Protein AF-A0A6M4GWA8-F1 (afdb_monomer_lite)

Radius of gyration: 26.3 Å; chains: 1; bounding box: 61×34×53 Å

Foldseek 3Di:
DVVVVVVVVVVVVVVVVVPDDPPPPPPDPDPDDDDDDPQVDPVNVPPPVVVVVVVVVVVCVVDCPPPCNVVVHDD

Structure (mmCIF, N/CA/C/O backbone):
data_AF-A0A6M4GWA8-F1
#
_entry.id   AF-A0A6M4GWA8-F1
#
loop_
_atom_site.group_PDB
_atom_site.id
_atom_site.type_symbol
_atom_site.label_atom_id
_atom_site.label_alt_id
_atom_site.label_comp_id
_atom_site.label_asym_id
_atom_site.label_entity_id
_atom_site.label_seq_id
_atom_site.pdbx_PDB_ins_code
_atom_site.Cartn_x
_atom_site.Cartn_y
_atom_site.Cartn_z
_atom_site.occupancy
_atom_site.B_iso_or_equiv
_atom_site.auth_seq_id
_atom_site.auth_comp_id
_atom_site.auth_asym_id
_atom_site.auth_atom_id
_atom_site.pdbx_PDB_model_num
ATOM 1 N N . MET A 1 1 ? 35.153 -25.546 37.574 1.00 60.78 1 MET A N 1
ATOM 2 C CA . MET A 1 1 ? 33.985 -24.630 37.522 1.00 60.78 1 MET A CA 1
ATOM 3 C C . MET A 1 1 ? 34.141 -23.494 36.507 1.00 60.78 1 MET A C 1
ATOM 5 O O . MET A 1 1 ? 33.327 -23.435 35.600 1.00 60.78 1 MET A O 1
ATOM 9 N N . ARG A 1 2 ? 35.191 -22.653 36.558 1.00 65.00 2 ARG A N 1
ATOM 10 C CA . ARG A 1 2 ? 35.367 -21.518 35.614 1.00 65.00 2 ARG A CA 1
ATOM 11 C C . ARG A 1 2 ? 35.344 -21.904 34.122 1.00 65.00 2 ARG A C 1
ATOM 13 O O . ARG A 1 2 ? 34.682 -21.239 33.342 1.00 65.00 2 ARG A O 1
ATOM 20 N N . LYS A 1 3 ? 35.976 -23.025 33.747 1.00 64.19 3 LYS A N 1
ATOM 21 C CA . LYS A 1 3 ? 36.004 -23.529 32.356 1.00 64.19 3 LYS A CA 1
ATOM 22 C C . LYS A 1 3 ? 34.613 -23.878 31.799 1.00 64.19 3 LYS A C 1
ATOM 24 O O . LYS A 1 3 ? 34.350 -23.636 30.629 1.00 64.19 3 LYS A O 1
ATOM 29 N N . HIS A 1 4 ? 33.716 -24.404 32.639 1.00 73.12 4 HIS A N 1
ATOM 30 C CA . HIS A 1 4 ? 32.347 -24.746 32.231 1.00 73.12 4 HIS A CA 1
ATOM 31 C C . HIS A 1 4 ? 31.451 -23.507 32.134 1.00 73.12 4 HIS A C 1
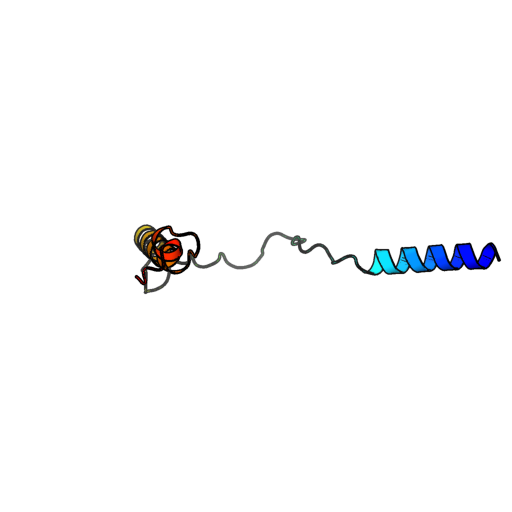ATOM 33 O O . HIS A 1 4 ? 30.620 -23.433 31.237 1.00 73.12 4 HIS A O 1
ATOM 39 N N . ALA A 1 5 ? 31.668 -22.512 33.001 1.00 79.50 5 ALA A N 1
ATOM 40 C CA . ALA A 1 5 ? 30.971 -21.228 32.922 1.00 79.50 5 ALA A CA 1
ATOM 41 C C . ALA A 1 5 ? 31.313 -20.474 31.624 1.00 79.50 5 ALA A C 1
ATOM 43 O O . ALA A 1 5 ? 30.423 -19.944 30.966 1.00 79.50 5 ALA A O 1
ATOM 44 N N . SER A 1 6 ? 32.584 -20.491 31.210 1.00 81.31 6 SER A N 1
ATOM 45 C CA . SER A 1 6 ? 33.009 -19.913 29.930 1.00 81.31 6 SER A CA 1
ATOM 46 C C . SER A 1 6 ? 32.371 -20.616 28.731 1.00 81.31 6 SER A C 1
ATOM 48 O O . SER A 1 6 ? 31.921 -19.952 27.804 1.00 81.31 6 SER A O 1
ATOM 50 N N . LEU A 1 7 ? 32.280 -21.950 28.760 1.00 88.25 7 LEU A N 1
ATOM 51 C CA . LEU A 1 7 ? 31.668 -22.721 27.676 1.00 88.25 7 LEU A CA 1
ATOM 52 C C . LEU A 1 7 ? 30.160 -22.446 27.553 1.00 88.25 7 LEU A C 1
ATOM 54 O O . LEU A 1 7 ? 29.651 -22.271 26.450 1.00 88.25 7 LEU A O 1
ATOM 58 N N . ALA A 1 8 ? 29.462 -22.350 28.688 1.00 87.88 8 ALA A N 1
ATOM 59 C CA . ALA A 1 8 ? 28.039 -22.027 28.729 1.00 87.88 8 ALA A CA 1
ATOM 60 C C . ALA A 1 8 ? 27.748 -20.610 28.208 1.00 87.88 8 ALA A C 1
ATOM 62 O O . ALA A 1 8 ? 26.786 -20.417 27.469 1.00 87.88 8 ALA A O 1
ATOM 63 N N . ALA A 1 9 ? 28.599 -19.631 28.534 1.00 8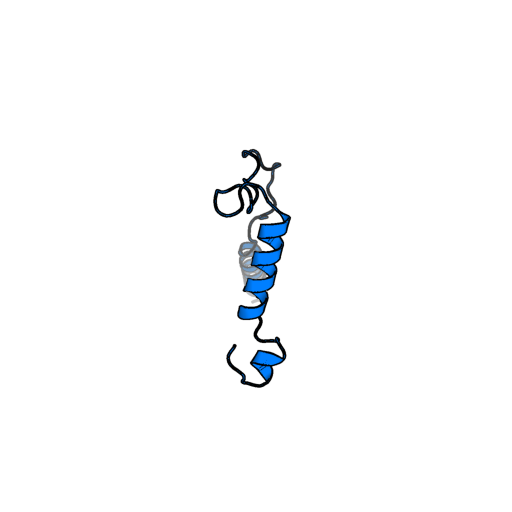9.06 9 ALA A N 1
ATOM 64 C CA . ALA A 1 9 ? 28.458 -18.265 28.033 1.00 89.06 9 ALA A CA 1
ATOM 65 C C . ALA A 1 9 ? 28.634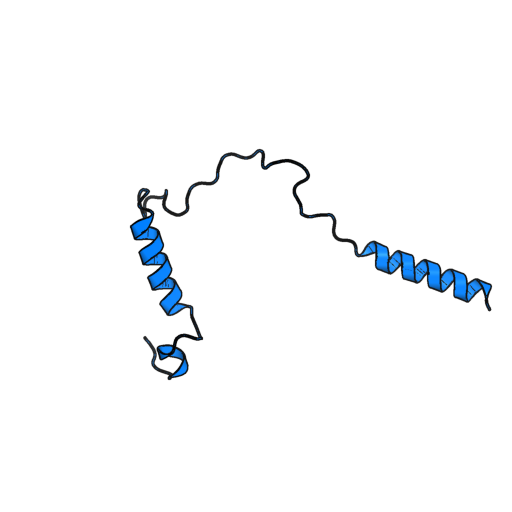 -18.184 26.506 1.00 89.06 9 ALA A C 1
ATOM 67 O O . ALA A 1 9 ? 27.857 -17.510 25.831 1.00 89.06 9 ALA A O 1
ATOM 68 N N . VAL A 1 10 ? 29.610 -18.912 25.952 1.00 90.44 10 VAL A N 1
ATOM 69 C CA . VAL A 1 10 ? 29.826 -18.986 24.496 1.00 90.44 10 VAL A CA 1
ATOM 70 C C . VAL A 1 10 ? 28.648 -19.670 23.799 1.00 90.44 10 VAL A C 1
ATOM 72 O O . VAL A 1 10 ? 28.168 -19.172 22.783 1.00 90.44 10 VAL A O 1
ATOM 75 N N . ALA A 1 11 ? 28.139 -20.770 24.360 1.00 89.56 11 ALA A N 1
ATOM 76 C CA . ALA A 1 11 ? 26.977 -21.466 23.813 1.00 89.56 11 ALA A CA 1
ATOM 77 C C . ALA A 1 11 ? 25.715 -20.586 23.825 1.00 89.56 11 ALA A C 1
ATOM 79 O O . ALA A 1 11 ? 24.993 -20.539 22.832 1.00 89.56 11 ALA A O 1
ATOM 80 N N . ALA A 1 12 ? 25.477 -19.838 24.906 1.00 87.88 12 ALA A N 1
ATOM 81 C CA . ALA A 1 12 ? 24.363 -18.897 24.982 1.00 87.88 12 ALA A CA 1
ATOM 82 C C . ALA A 1 12 ? 24.485 -17.791 23.922 1.00 87.88 12 ALA A C 1
ATOM 84 O O . ALA A 1 12 ? 23.532 -17.539 23.192 1.00 87.88 12 ALA A O 1
ATOM 85 N N . ALA A 1 13 ? 25.665 -17.185 23.766 1.00 86.25 13 ALA A N 1
ATOM 86 C CA . ALA A 1 13 ? 25.890 -16.162 22.744 1.00 86.25 13 ALA A CA 1
ATOM 87 C C . ALA A 1 13 ? 25.654 -16.689 21.314 1.00 86.25 13 ALA A C 1
ATOM 89 O O . ALA A 1 13 ? 25.065 -15.987 20.493 1.00 86.25 13 ALA A O 1
ATOM 90 N N . ALA A 1 14 ? 26.049 -17.934 21.028 1.00 86.44 14 ALA A N 1
ATOM 91 C CA . ALA A 1 14 ? 25.813 -18.566 19.730 1.00 86.44 14 ALA A CA 1
ATOM 92 C C . ALA A 1 14 ? 24.317 -18.801 19.448 1.00 86.44 14 ALA A C 1
ATOM 94 O O . ALA A 1 14 ? 23.867 -18.584 18.326 1.00 86.44 14 ALA A O 1
ATOM 95 N N . LEU A 1 15 ? 23.536 -19.187 20.463 1.00 87.12 15 LEU A N 1
ATOM 96 C CA . LEU A 1 15 ? 22.087 -19.366 20.331 1.00 87.12 15 LEU A CA 1
ATOM 97 C C . LEU A 1 15 ? 21.356 -18.037 20.095 1.00 87.12 15 LEU A C 1
ATOM 99 O O . LEU A 1 15 ? 20.434 -17.995 19.287 1.00 87.12 15 LEU A O 1
ATOM 103 N N . LEU A 1 16 ? 21.786 -16.943 20.737 1.00 82.50 16 LEU A N 1
ATOM 104 C CA . LEU A 1 16 ? 21.229 -15.612 20.462 1.00 82.50 16 LEU A CA 1
ATOM 105 C C . LEU A 1 16 ? 21.571 -15.115 19.048 1.00 82.50 16 LEU A C 1
ATOM 107 O O . LEU A 1 16 ? 20.728 -14.498 18.400 1.00 82.50 16 LEU A O 1
ATOM 111 N N . ALA A 1 17 ? 22.777 -15.397 18.549 1.00 79.94 17 ALA A N 1
ATOM 112 C CA . ALA A 1 17 ? 23.183 -15.018 17.194 1.00 79.94 17 ALA A CA 1
ATOM 113 C C . ALA A 1 17 ? 22.456 -15.826 16.097 1.00 79.94 17 ALA A C 1
ATOM 115 O O . ALA A 1 17 ? 22.284 -15.337 14.978 1.00 79.94 17 ALA A O 1
ATOM 116 N N . ALA A 1 18 ? 21.994 -17.039 16.421 1.00 75.19 18 ALA A N 1
ATOM 117 C CA . ALA A 1 18 ? 21.252 -17.905 15.506 1.00 75.19 18 ALA A CA 1
ATOM 118 C C . ALA A 1 18 ? 19.814 -17.426 15.211 1.00 75.19 18 ALA A C 1
ATOM 120 O O . ALA A 1 18 ? 19.208 -17.907 14.260 1.00 75.19 18 ALA A O 1
ATOM 121 N N . CYS A 1 19 ? 19.281 -16.460 15.969 1.00 77.62 19 CYS A N 1
ATOM 122 C CA . CYS A 1 19 ? 17.973 -15.840 15.713 1.00 77.62 19 CYS A CA 1
ATOM 123 C C . CYS A 1 19 ? 18.043 -14.611 14.787 1.00 77.62 19 CYS A C 1
ATOM 125 O O . CYS A 1 19 ? 17.136 -13.778 14.804 1.00 77.62 19 CYS A O 1
ATOM 127 N N . SER A 1 20 ? 19.108 -14.453 13.998 1.00 76.31 20 SER A N 1
ATOM 128 C CA . SER A 1 20 ? 19.169 -13.378 13.007 1.00 76.31 20 SER A CA 1
ATOM 129 C C . SER A 1 20 ? 18.362 -13.763 11.765 1.00 76.31 20 SER A C 1
ATOM 131 O O . SER A 1 20 ? 18.772 -14.600 10.965 1.00 76.31 20 SER A O 1
ATOM 133 N N . GLU A 1 21 ? 17.185 -13.153 11.617 1.00 80.06 21 GLU A N 1
ATOM 134 C CA . GLU A 1 21 ? 16.431 -13.172 10.360 1.00 80.06 21 GLU A CA 1
ATOM 135 C C . GLU A 1 21 ? 17.335 -12.615 9.241 1.00 80.06 21 GLU A C 1
ATOM 137 O O . GLU A 1 21 ? 17.930 -11.542 9.417 1.00 80.06 21 GLU A O 1
ATOM 142 N N . PRO A 1 22 ? 17.472 -13.305 8.093 1.00 78.69 22 PRO A N 1
ATOM 143 C CA . PRO A 1 22 ? 18.131 -12.736 6.928 1.00 78.69 22 PRO A CA 1
ATOM 144 C C . PRO A 1 22 ? 17.485 -11.404 6.554 1.00 78.69 22 PRO A C 1
ATOM 146 O O . PRO A 1 22 ? 16.260 -11.265 6.618 1.00 78.69 22 PRO A O 1
ATOM 149 N N . SER A 1 23 ? 18.304 -10.440 6.123 1.00 79.94 23 SER A N 1
ATOM 150 C CA . SER A 1 23 ? 17.785 -9.161 5.640 1.00 79.94 23 SER A CA 1
ATOM 151 C C . SER A 1 23 ? 16.703 -9.405 4.588 1.00 79.94 23 SER A C 1
ATOM 153 O O . SER A 1 23 ? 16.955 -10.046 3.567 1.00 79.94 23 SER A O 1
ATOM 155 N N . GLN A 1 24 ? 15.497 -8.909 4.864 1.00 79.44 24 GLN A N 1
ATOM 156 C CA . GLN A 1 24 ? 14.394 -8.899 3.905 1.00 79.44 24 GLN A CA 1
ATOM 157 C C . GLN A 1 24 ? 14.561 -7.768 2.884 1.00 79.44 24 GLN A C 1
ATOM 159 O O . GLN A 1 24 ? 13.750 -7.651 1.963 1.00 79.44 24 GLN A O 1
ATOM 164 N N . ASP A 1 25 ? 15.608 -6.943 3.025 1.00 81.25 25 ASP A N 1
ATOM 165 C CA . ASP A 1 25 ? 15.936 -5.975 1.997 1.00 81.25 25 ASP A CA 1
ATOM 166 C C . ASP A 1 25 ? 16.354 -6.722 0.731 1.00 81.25 25 ASP A C 1
ATOM 168 O O . ASP A 1 25 ? 17.250 -7.578 0.756 1.00 81.25 25 ASP A O 1
ATOM 172 N N . PRO A 1 26 ? 15.723 -6.408 -0.405 1.00 76.19 26 PRO A N 1
ATOM 173 C CA . PRO A 1 26 ? 16.027 -7.092 -1.637 1.00 76.19 26 PRO A CA 1
ATOM 174 C C . PRO A 1 26 ? 17.467 -6.754 -2.034 1.00 76.19 26 PRO A C 1
ATOM 176 O O . PRO A 1 26 ? 17.813 -5.605 -2.296 1.00 76.19 26 PRO A O 1
ATOM 179 N N . ALA A 1 27 ? 18.319 -7.779 -2.132 1.00 75.00 27 ALA A N 1
ATOM 180 C CA . ALA A 1 27 ? 19.723 -7.633 -2.533 1.00 75.00 27 ALA A CA 1
ATOM 181 C C . ALA A 1 27 ? 19.902 -7.048 -3.952 1.00 75.00 27 ALA A C 1
ATOM 183 O O . ALA A 1 27 ? 21.020 -6.760 -4.380 1.00 75.00 27 ALA A O 1
ATOM 184 N N . ARG A 1 28 ? 18.808 -6.926 -4.713 1.00 77.88 28 ARG A N 1
ATOM 185 C CA . ARG A 1 28 ? 18.739 -6.380 -6.069 1.00 77.88 28 ARG A CA 1
ATOM 186 C C . ARG A 1 28 ? 17.452 -5.584 -6.218 1.00 77.88 28 ARG A C 1
ATOM 188 O O . ARG A 1 28 ? 16.441 -5.932 -5.617 1.00 77.88 28 ARG A O 1
ATOM 19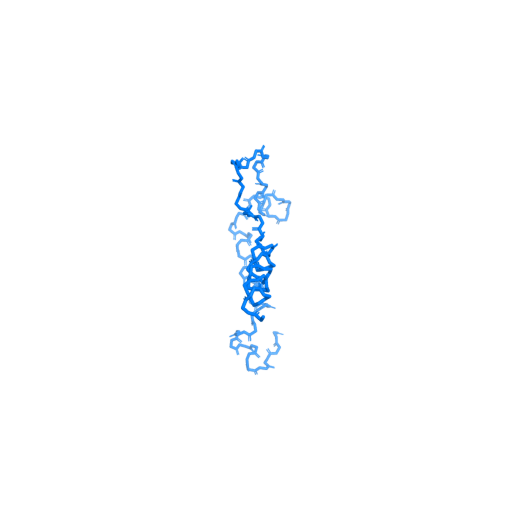5 N N . SER A 1 29 ? 17.462 -4.566 -7.072 1.00 81.00 29 SER A N 1
ATOM 196 C CA . SER A 1 29 ? 16.230 -3.890 -7.476 1.00 81.00 29 SER A CA 1
ATOM 197 C C . SER A 1 29 ? 15.215 -4.900 -8.018 1.00 81.00 29 SER A C 1
ATOM 199 O O . SER A 1 29 ? 15.591 -5.871 -8.681 1.00 81.00 29 SER A O 1
ATOM 201 N N . TYR A 1 30 ? 13.936 -4.667 -7.723 1.00 81.12 30 TYR A N 1
ATOM 202 C CA . TYR A 1 30 ? 12.829 -5.469 -8.233 1.00 81.12 30 TYR A CA 1
ATOM 203 C C . TYR A 1 30 ? 12.956 -5.648 -9.755 1.00 81.12 30 TYR A C 1
ATOM 205 O O . TYR A 1 30 ? 12.954 -4.675 -10.504 1.00 81.12 30 TYR A O 1
ATOM 213 N N . ALA A 1 31 ? 13.111 -6.899 -10.193 1.00 82.19 31 ALA A N 1
ATOM 214 C CA . ALA A 1 31 ? 13.314 -7.262 -11.599 1.00 82.19 31 ALA A CA 1
ATOM 215 C C . ALA A 1 31 ? 12.013 -7.707 -12.297 1.00 82.19 31 ALA A C 1
ATOM 217 O O . ALA A 1 31 ? 12.045 -8.177 -13.434 1.00 82.19 31 ALA A O 1
ATOM 218 N N . GLY A 1 32 ? 10.876 -7.617 -11.601 1.00 85.00 32 GLY A N 1
ATOM 219 C CA . GLY A 1 32 ? 9.566 -7.936 -12.155 1.00 85.00 32 GLY A CA 1
ATOM 220 C C . GLY A 1 32 ? 9.022 -6.822 -13.050 1.00 85.00 32 GLY A C 1
ATOM 221 O O . GLY A 1 32 ? 9.587 -5.734 -13.158 1.00 85.00 32 GLY A O 1
ATOM 222 N N . LYS A 1 33 ? 7.895 -7.103 -13.708 1.00 87.69 33 LYS A N 1
ATOM 223 C CA . LYS A 1 33 ? 7.126 -6.066 -14.410 1.00 87.69 33 LYS A CA 1
ATOM 224 C C . LYS A 1 33 ? 6.529 -5.106 -13.386 1.00 87.69 33 LYS A C 1
ATOM 226 O O . LYS A 1 33 ? 6.218 -5.529 -12.277 1.00 87.69 33 LYS A O 1
ATOM 231 N N . GLU A 1 34 ? 6.339 -3.848 -13.775 1.00 87.75 34 GLU A N 1
ATOM 232 C CA . GLU A 1 34 ? 5.642 -2.886 -12.923 1.00 87.75 34 GLU A CA 1
ATOM 233 C C . GLU A 1 34 ? 4.252 -3.407 -12.537 1.00 87.75 34 GLU A C 1
ATOM 235 O O . GLU A 1 34 ? 3.521 -3.941 -13.378 1.00 87.75 34 GLU A O 1
ATOM 240 N N . ASP A 1 35 ? 3.906 -3.254 -11.260 1.00 89.56 35 ASP A N 1
ATOM 241 C CA . ASP A 1 35 ? 2.618 -3.695 -10.748 1.00 89.56 35 ASP A CA 1
ATOM 242 C C . ASP A 1 35 ? 1.480 -2.906 -11.395 1.00 89.56 35 ASP A C 1
ATOM 244 O O . ASP A 1 35 ? 1.545 -1.684 -11.591 1.00 89.56 35 ASP A O 1
ATOM 248 N N . ALA A 1 36 ? 0.385 -3.608 -11.682 1.00 92.38 36 ALA A N 1
ATOM 249 C CA . ALA A 1 36 ? -0.833 -2.958 -12.127 1.00 92.38 36 ALA A CA 1
ATOM 250 C C . ALA A 1 36 ? -1.318 -1.983 -11.043 1.00 92.38 36 ALA A C 1
ATOM 252 O O . ALA A 1 36 ? -1.416 -2.327 -9.863 1.00 92.38 36 ALA A O 1
ATOM 253 N N . LYS A 1 37 ? -1.661 -0.754 -11.442 1.00 94.81 37 LYS A N 1
ATOM 254 C CA . LYS A 1 37 ? -2.263 0.208 -10.512 1.00 94.81 37 LYS A CA 1
ATOM 255 C C . LYS A 1 37 ? -3.586 -0.368 -9.995 1.00 94.81 37 LYS A C 1
ATOM 257 O O . LYS A 1 37 ? -4.352 -0.943 -10.763 1.00 94.81 37 LYS A O 1
ATOM 262 N N . ALA A 1 38 ? -3.901 -0.152 -8.718 1.00 95.31 38 ALA A N 1
ATOM 263 C CA . ALA A 1 38 ? -5.121 -0.687 -8.097 1.00 95.31 38 ALA A CA 1
ATOM 264 C C . ALA A 1 38 ? -6.429 -0.240 -8.792 1.00 95.31 38 ALA A C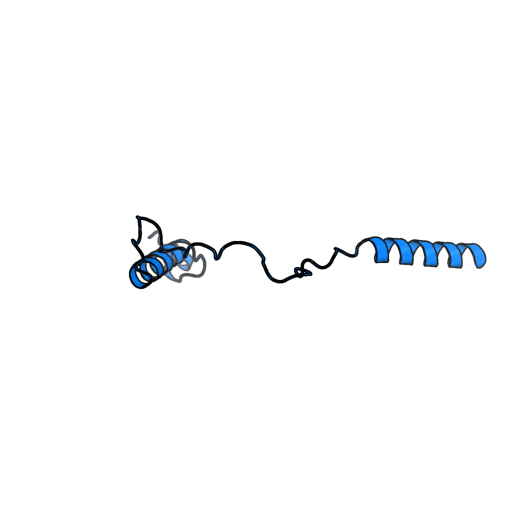 1
ATOM 266 O O . ALA A 1 38 ? -7.452 -0.915 -8.694 1.00 95.31 38 ALA A O 1
ATOM 267 N N . TYR A 1 39 ? -6.388 0.879 -9.519 1.00 96.56 39 TYR A N 1
ATOM 268 C CA . TYR A 1 39 ? -7.497 1.429 -10.301 1.00 96.56 39 TYR A CA 1
ATOM 269 C C . TYR A 1 39 ? -7.488 1.015 -11.785 1.00 96.56 39 TYR A C 1
ATOM 271 O O . TYR A 1 39 ? -8.347 1.459 -12.541 1.00 96.56 39 TYR A O 1
ATOM 279 N N . ALA A 1 40 ? -6.537 0.188 -12.232 1.00 96.69 40 ALA A N 1
ATOM 280 C CA . ALA A 1 40 ? -6.378 -0.169 -13.645 1.00 96.69 40 ALA A CA 1
ATOM 281 C C . ALA A 1 40 ? -7.422 -1.178 -14.162 1.00 96.69 40 ALA A C 1
ATOM 283 O O . ALA A 1 40 ? -7.631 -1.258 -15.368 1.00 96.69 40 ALA A O 1
ATOM 284 N N . GLY A 1 41 ? -8.074 -1.941 -13.276 1.00 93.19 41 GLY A N 1
ATOM 285 C CA . GLY A 1 41 ? -9.090 -2.932 -13.654 1.00 93.19 41 GLY A CA 1
ATOM 286 C C . GLY A 1 41 ? -10.462 -2.331 -13.983 1.00 93.19 41 GLY A C 1
ATOM 287 O O . GLY A 1 41 ? -10.720 -1.151 -13.743 1.00 93.19 41 GLY A O 1
ATOM 288 N N . ASP A 1 42 ? -11.384 -3.166 -14.467 1.00 95.75 42 ASP A N 1
ATOM 289 C CA . ASP A 1 42 ? -12.687 -2.742 -15.015 1.00 95.75 42 ASP A CA 1
ATOM 290 C C . ASP A 1 42 ? -13.591 -1.980 -14.037 1.00 95.75 42 ASP A C 1
ATOM 292 O O . ASP A 1 42 ? -14.402 -1.154 -14.454 1.00 95.75 42 ASP A O 1
ATOM 296 N N . ALA A 1 43 ? -13.440 -2.209 -12.730 1.00 94.00 43 ALA A N 1
ATOM 297 C CA . ALA A 1 43 ? -14.226 -1.519 -11.705 1.00 94.00 43 ALA A CA 1
ATOM 298 C C . ALA A 1 43 ? -14.000 0.006 -11.705 1.00 94.00 43 ALA A C 1
ATOM 300 O O . ALA A 1 43 ? -14.923 0.781 -11.436 1.00 94.00 43 ALA A O 1
ATOM 301 N N . PHE A 1 44 ? -12.777 0.434 -12.032 1.00 96.44 44 PHE A N 1
ATOM 302 C CA . PHE A 1 44 ? -12.376 1.842 -12.025 1.00 96.44 44 PHE A CA 1
ATOM 303 C C . PHE A 1 44 ? -11.887 2.331 -13.392 1.00 96.44 44 PHE A C 1
ATOM 305 O O . PHE A 1 44 ? -11.872 3.534 -13.617 1.00 96.44 44 PHE A O 1
ATOM 312 N N . ARG A 1 45 ? -11.572 1.433 -14.336 1.00 95.81 45 ARG A N 1
ATOM 313 C CA . ARG A 1 45 ? -11.203 1.737 -15.733 1.00 95.81 45 ARG A CA 1
ATOM 314 C C . ARG A 1 45 ? -10.067 2.758 -15.855 1.00 95.81 45 ARG A C 1
ATOM 316 O O . ARG A 1 45 ? -10.074 3.591 -16.755 1.00 95.81 45 ARG A O 1
ATOM 323 N N . GLY A 1 46 ? -9.112 2.726 -14.931 1.00 96.38 46 GLY A N 1
ATOM 324 C CA . GLY A 1 46 ? -8.014 3.688 -14.874 1.00 96.38 46 GLY A CA 1
ATOM 325 C C . GLY A 1 46 ? -8.309 4.960 -14.067 1.00 96.38 46 GLY A C 1
ATOM 326 O O . GLY A 1 46 ? -7.397 5.757 -13.860 1.00 96.38 46 GLY A O 1
ATOM 327 N N . ASP A 1 47 ? -9.535 5.165 -13.579 1.00 97.50 47 ASP A N 1
ATOM 328 C CA . ASP A 1 47 ? -9.914 6.362 -12.824 1.00 97.50 47 ASP A CA 1
ATOM 329 C C . ASP A 1 47 ? -9.430 6.286 -11.371 1.00 97.50 47 ASP A C 1
ATOM 331 O O . ASP A 1 47 ? -10.060 5.696 -10.482 1.00 97.50 47 ASP A O 1
ATOM 335 N N . LYS A 1 48 ? -8.286 6.927 -11.132 1.00 97.44 48 LYS A N 1
ATOM 336 C CA . LYS A 1 48 ? -7.686 7.045 -9.806 1.00 97.44 48 LYS A CA 1
ATOM 337 C C . LYS A 1 48 ? -8.589 7.796 -8.823 1.00 97.44 48 LYS A C 1
ATOM 339 O O . LYS A 1 48 ? -8.697 7.367 -7.679 1.00 97.44 48 LYS A O 1
ATOM 344 N N . ALA A 1 49 ? -9.243 8.878 -9.244 1.00 97.81 49 ALA A N 1
ATOM 345 C CA . ALA A 1 49 ? -10.047 9.704 -8.344 1.00 97.81 49 ALA A CA 1
ATOM 346 C C . ALA A 1 49 ? -11.272 8.932 -7.836 1.00 97.81 49 ALA A C 1
ATOM 348 O O . ALA A 1 49 ? -11.574 8.939 -6.642 1.00 97.81 49 ALA A O 1
ATOM 349 N N . LYS A 1 50 ? -11.935 8.186 -8.727 1.00 97.44 50 LYS A N 1
ATOM 350 C CA . LYS A 1 50 ? -13.048 7.305 -8.361 1.00 97.44 50 LYS A CA 1
ATOM 351 C C . LYS A 1 50 ? -12.609 6.185 -7.417 1.00 97.44 50 LYS A C 1
ATOM 353 O O . LYS A 1 50 ? -13.339 5.855 -6.482 1.00 97.44 50 LYS A O 1
ATOM 358 N N . TRP A 1 51 ? -11.425 5.615 -7.638 1.00 97.81 51 TRP A N 1
ATOM 359 C CA . TRP A 1 51 ? -10.848 4.608 -6.747 1.00 97.81 51 TRP A CA 1
ATOM 360 C C . TRP A 1 51 ? -10.537 5.171 -5.354 1.00 97.81 51 TRP A C 1
ATOM 362 O O . TRP A 1 51 ? -10.932 4.567 -4.357 1.00 97.81 51 TRP A O 1
ATOM 372 N N . GLU A 1 52 ? -9.908 6.347 -5.265 1.00 97.38 52 GLU A N 1
ATOM 373 C CA . GLU A 1 52 ? -9.601 7.002 -3.986 1.00 97.38 52 GLU A CA 1
ATOM 374 C C . GLU A 1 52 ? -10.875 7.381 -3.217 1.00 97.38 52 GLU A C 1
ATOM 376 O O . GLU A 1 52 ? -10.956 7.148 -2.010 1.00 97.38 52 GLU A O 1
ATOM 381 N N . ALA A 1 53 ? -11.907 7.877 -3.906 1.00 96.56 53 ALA A N 1
ATOM 382 C CA . ALA A 1 53 ? -13.201 8.176 -3.295 1.00 96.56 53 ALA A CA 1
ATOM 383 C C . ALA A 1 53 ? -13.879 6.915 -2.725 1.00 96.56 53 ALA A C 1
ATOM 385 O O . ALA A 1 53 ? -14.356 6.921 -1.587 1.00 96.56 53 ALA A O 1
ATOM 386 N N . ALA A 1 54 ? -13.883 5.811 -3.480 1.00 95.75 54 ALA A N 1
ATOM 387 C CA . ALA A 1 54 ? -14.413 4.531 -3.010 1.00 95.75 54 ALA A CA 1
ATOM 388 C C . ALA A 1 54 ? -13.621 3.986 -1.808 1.00 95.75 54 ALA A C 1
ATOM 390 O O . ALA A 1 54 ? -14.207 3.466 -0.855 1.00 95.75 54 ALA A O 1
ATOM 391 N N . LEU A 1 55 ? -12.293 4.141 -1.825 1.00 94.75 55 LEU A N 1
ATOM 392 C CA . LEU A 1 55 ? -11.416 3.743 -0.729 1.00 94.75 55 LEU A CA 1
ATOM 393 C C . LEU A 1 55 ? -11.709 4.544 0.548 1.00 94.75 55 LEU A C 1
ATOM 395 O O . LEU A 1 55 ? -11.838 3.955 1.622 1.00 94.75 55 LEU A O 1
ATOM 399 N N . ALA A 1 56 ? -11.873 5.863 0.432 1.00 92.75 56 ALA A N 1
ATOM 400 C CA . ALA A 1 56 ? -12.226 6.734 1.550 1.00 92.75 56 ALA A CA 1
ATOM 401 C C . ALA A 1 56 ? -13.589 6.362 2.156 1.00 92.75 56 ALA A C 1
ATOM 403 O O . ALA A 1 56 ? -13.695 6.200 3.374 1.00 92.75 56 ALA A O 1
ATOM 404 N N . ALA A 1 57 ? -14.606 6.137 1.315 1.00 91.50 57 ALA A N 1
ATOM 405 C CA . ALA A 1 57 ? -15.923 5.687 1.763 1.00 91.50 57 ALA A CA 1
ATOM 406 C C . ALA A 1 57 ? -15.835 4.356 2.527 1.00 91.50 57 ALA A C 1
ATOM 408 O O . ALA A 1 57 ? -16.370 4.229 3.628 1.00 91.50 57 ALA A O 1
ATOM 409 N N . ARG A 1 58 ? -15.088 3.380 1.992 1.00 90.56 58 ARG A N 1
ATOM 410 C CA . ARG A 1 58 ? -14.862 2.080 2.639 1.00 90.56 58 ARG A CA 1
ATOM 411 C C . ARG A 1 58 ? -14.177 2.218 4.000 1.00 90.56 58 ARG A C 1
ATOM 413 O O . ARG A 1 58 ? -14.549 1.523 4.942 1.00 90.56 58 ARG A O 1
ATOM 420 N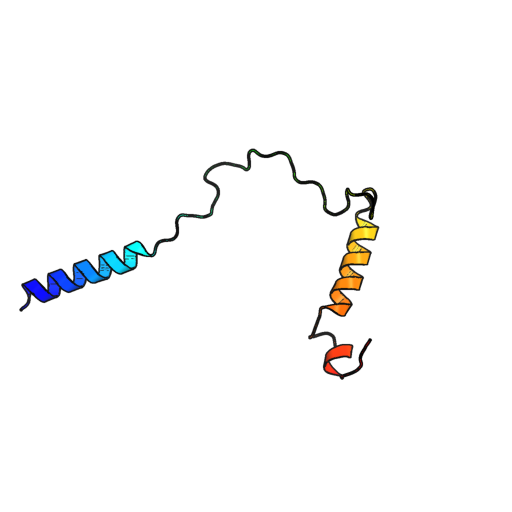 N . ASN A 1 59 ? -13.180 3.092 4.112 1.00 89.19 59 ASN A N 1
ATOM 421 C CA . ASN A 1 59 ? -12.450 3.305 5.362 1.00 89.19 59 ASN A CA 1
ATOM 422 C C . ASN A 1 59 ? -13.357 3.875 6.465 1.00 89.19 59 ASN A C 1
ATOM 424 O O . ASN A 1 59 ? -13.182 3.526 7.630 1.00 89.19 59 ASN A O 1
ATOM 428 N N . GLY A 1 60 ? -14.384 4.657 6.109 1.00 84.81 60 GLY A N 1
ATOM 429 C CA . GLY A 1 60 ? -15.411 5.108 7.055 1.00 84.81 60 GLY A CA 1
ATOM 430 C C . GLY A 1 60 ? -16.156 3.958 7.748 1.00 84.81 60 GLY A C 1
ATOM 431 O O . GLY A 1 60 ? -16.501 4.065 8.922 1.00 84.81 60 GLY A O 1
ATOM 432 N N . PHE A 1 61 ? -16.330 2.821 7.067 1.00 81.69 61 PHE A N 1
ATOM 433 C CA . PHE A 1 61 ? -16.957 1.613 7.618 1.00 81.69 61 PHE A CA 1
ATOM 434 C C . PHE A 1 61 ? -15.956 0.606 8.203 1.00 81.69 61 PHE A C 1
ATOM 436 O O . PHE A 1 61 ? -16.330 -0.519 8.533 1.00 81.69 61 PHE A O 1
ATOM 443 N N . GLN A 1 62 ? -14.687 0.965 8.344 1.00 84.12 62 GLN A N 1
ATOM 444 C CA . GLN A 1 62 ? -13.666 0.103 8.954 1.00 84.12 62 GLN A CA 1
ATOM 445 C C . GLN A 1 62 ? -12.851 0.841 10.019 1.00 84.12 62 GLN A C 1
ATOM 447 O O . GLN A 1 62 ? -11.822 0.348 10.464 1.00 84.12 62 GLN A O 1
ATOM 452 N N . ASN A 1 63 ? -13.311 2.024 10.426 1.00 82.38 63 ASN A N 1
ATOM 453 C CA . ASN A 1 63 ? -12.662 2.821 11.449 1.00 82.38 63 ASN A CA 1
ATOM 454 C C . ASN A 1 63 ? -13.446 2.749 12.762 1.00 82.38 63 ASN A C 1
ATOM 456 O O . ASN A 1 63 ? -14.464 3.422 12.920 1.00 82.38 63 ASN A O 1
ATOM 460 N N . ASP A 1 64 ? -12.952 1.965 13.714 1.00 78.06 64 ASP A N 1
ATOM 461 C CA . ASP A 1 64 ? -13.575 1.816 15.035 1.00 78.06 64 ASP A CA 1
ATOM 462 C C . ASP A 1 64 ? -13.390 3.050 15.929 1.00 78.06 64 ASP A C 1
ATOM 464 O O . ASP A 1 64 ? -14.124 3.236 16.897 1.00 78.06 64 ASP A O 1
ATOM 468 N N . TYR A 1 65 ? -12.481 3.952 15.553 1.00 79.19 65 TYR A N 1
ATOM 469 C CA . TYR A 1 65 ? -12.289 5.252 16.194 1.00 79.19 65 TYR A CA 1
ATOM 470 C C . TYR A 1 65 ? -13.186 6.347 15.602 1.00 79.19 65 TYR A C 1
ATOM 472 O O . TYR A 1 65 ? -13.116 7.500 16.030 1.00 79.19 65 TYR A O 1
ATOM 480 N N . ALA A 1 66 ? -14.026 6.029 14.608 1.00 76.88 66 ALA A N 1
ATOM 481 C CA . ALA A 1 66 ? -14.971 6.997 14.069 1.00 76.88 66 ALA A CA 1
ATOM 482 C C . ALA A 1 66 ? -15.977 7.414 15.164 1.00 76.88 66 ALA A C 1
ATOM 484 O O . ALA A 1 66 ? -16.568 6.540 15.808 1.00 76.88 66 ALA A O 1
ATOM 485 N N . PRO A 1 67 ? -16.246 8.722 15.353 1.00 70.50 67 PRO A N 1
ATOM 486 C CA . PRO A 1 67 ? -17.146 9.203 16.406 1.00 70.50 67 PRO A CA 1
ATOM 487 C C . PRO A 1 67 ? -18.539 8.557 16.371 1.00 70.50 67 PRO A C 1
ATOM 489 O O . PRO A 1 67 ? -19.137 8.306 17.414 1.00 70.50 67 PRO A O 1
ATOM 492 N N . SER A 1 68 ? -19.044 8.239 15.173 1.00 65.06 68 SER A N 1
ATOM 493 C CA . SER A 1 68 ? -20.335 7.568 14.979 1.00 65.06 68 SER A CA 1
ATOM 494 C C . SER A 1 68 ? -20.369 6.145 15.549 1.00 65.06 68 SER A C 1
ATOM 496 O O . SER A 1 68 ? -21.392 5.746 16.104 1.00 65.06 68 SER A O 1
ATOM 498 N N . ARG A 1 69 ? -19.252 5.407 15.484 1.00 61.25 69 ARG A N 1
ATOM 499 C CA . ARG A 1 69 ? -19.112 4.059 16.059 1.00 61.25 69 ARG A CA 1
ATOM 500 C C . ARG A 1 69 ? -18.808 4.078 17.549 1.00 61.25 69 ARG A C 1
ATOM 502 O O . ARG A 1 69 ? -19.395 3.288 18.282 1.00 61.25 69 ARG A O 1
ATOM 509 N N . ALA A 1 70 ? -17.980 5.019 18.007 1.00 58.06 70 ALA A N 1
ATOM 510 C CA . ALA A 1 70 ? -17.732 5.241 19.434 1.00 58.06 70 ALA A CA 1
ATOM 511 C C . ALA A 1 70 ? -19.022 5.596 20.203 1.00 58.06 70 ALA A C 1
ATOM 513 O O . ALA A 1 70 ? -19.168 5.246 21.370 1.00 58.06 70 ALA A O 1
ATOM 514 N N . ALA A 1 71 ? -19.988 6.234 19.532 1.00 61.81 71 ALA A N 1
ATOM 515 C CA . ALA A 1 71 ? -21.306 6.557 20.076 1.00 61.81 71 ALA A CA 1
ATOM 516 C C . ALA A 1 71 ? -22.341 5.411 19.983 1.00 61.81 71 ALA A C 1
ATOM 518 O O . ALA A 1 71 ? -23.519 5.633 20.263 1.00 61.81 71 ALA A O 1
ATOM 519 N N . GLY A 1 72 ? -21.948 4.203 19.552 1.00 59.53 72 GLY A N 1
ATOM 520 C CA . GLY A 1 72 ? -22.842 3.041 19.460 1.00 59.53 72 GLY A CA 1
ATOM 521 C C . GLY A 1 72 ? -23.937 3.144 18.389 1.00 59.53 72 GLY A C 1
ATOM 522 O O . GLY A 1 72 ? -24.834 2.301 18.349 1.00 59.53 72 GLY A O 1
ATOM 523 N N . LYS A 1 73 ? -23.888 4.145 17.501 1.00 56.91 73 LYS A N 1
ATOM 524 C CA . LYS A 1 73 ? -24.810 4.231 16.366 1.00 56.91 73 LYS A CA 1
ATOM 525 C C . LYS A 1 73 ? -24.284 3.343 15.243 1.00 56.91 73 LYS A C 1
ATOM 527 O O . LYS A 1 73 ? -23.224 3.604 14.674 1.00 56.91 73 LYS A O 1
ATOM 532 N N . LYS A 1 74 ? -25.022 2.273 14.928 1.00 53.84 74 LYS A N 1
ATOM 533 C CA . LYS A 1 74 ? -24.816 1.553 13.664 1.00 53.84 74 LYS A CA 1
ATOM 534 C C . LYS A 1 74 ? -25.003 2.529 12.490 1.00 53.84 74 LYS A C 1
ATOM 536 O O . LYS A 1 74 ? -25.809 3.452 12.634 1.00 53.84 74 LYS A O 1
ATOM 541 N N . PRO A 1 75 ? -24.243 2.347 11.393 1.00 58.44 75 PRO A N 1
ATOM 542 C CA . PRO A 1 75 ? -24.412 3.148 10.186 1.00 58.44 75 PRO A CA 1
ATOM 543 C C . PRO A 1 75 ? -25.838 3.050 9.641 1.00 58.44 75 PRO A C 1
ATOM 545 O O . PRO A 1 75 ? -26.453 1.968 9.803 1.00 58.44 75 PRO A O 1
#

Organism: NCBI:txid2732067

Sequence (75 aa):
MRKHASLAAVAAAALLAACSEPSQDPARSYAGKEDAKAYAGDAFRGDKAKWEAALAARNGFQNDYAPSRAAGKKP

pLDDT: mean 83.03, std 11.8, range [53.84, 97.81]

Secondary structure (DSSP, 8-state):
-HHHHHHHHHHHHHHHHTT-PPP-S-SS---SPPPPPTT-STTTTT-HHHHHHHHHHHHHTS-TTSHHHHTT---